Protein AF-A0A520D1A8-F1 (afdb_monomer_lite)

Radius of gyration: 20.15 Å; chains: 1; bounding box: 52×22×62 Å

Sequence (114 aa):
MKKAKQIQSQKDVSQNQRNRLINRHYLTLIKKALKEYKSFLVALTPGDKGQLMNKQWKMMIKDTRHRQELSKLMVCKLFSLYDKAVKKRIFHKNTASRKKSNVQKLYNRVKWSI

Foldseek 3Di:
DVVVVVVVVVVVVVVVVVLVVVLVVLVVVLVVLVVVLVLLLLCLDPDDSNPPDDPVVVVVPPDLVSSLVVNVVSLVVNLVSLVVCVVVVSDPPVRSVVVSVVSVVSSVVRDRDD

Secondary structure (DSSP, 8-state):
-HHHHHHHHHHHHHHHHHHHHHHHHHHHHHHHHHHHHHHHHHHHS-STTTT---HHHHHH---HHHHHHHHHHHHHHHHHHHHHHHHTTSS-HHHHHHHHHHHHHHHHHS----

Structure (mmCIF, N/CA/C/O backbone):
data_AF-A0A520D1A8-F1
#
_entry.id   AF-A0A520D1A8-F1
#
loop_
_atom_site.group_PDB
_atom_site.id
_atom_site.type_symbol
_atom_site.label_atom_id
_atom_site.label_alt_id
_atom_site.label_comp_id
_atom_site.label_asym_id
_atom_site.label_entity_id
_atom_site.label_seq_id
_atom_site.pdbx_PDB_ins_code
_atom_site.Cartn_x
_atom_site.Cartn_y
_atom_site.Cartn_z
_atom_site.occupancy
_atom_site.B_iso_or_equiv
_atom_site.auth_seq_id
_atom_site.auth_comp_id
_atom_site.auth_asym_id
_atom_site.auth_atom_id
_atom_site.pdbx_PDB_model_num
ATOM 1 N N . MET A 1 1 ? -25.835 7.729 36.260 1.00 62.94 1 MET A N 1
ATOM 2 C CA . MET A 1 1 ? -25.488 7.927 34.825 1.00 62.94 1 MET A CA 1
ATOM 3 C C . MET A 1 1 ? -24.024 8.310 34.538 1.00 62.94 1 MET A 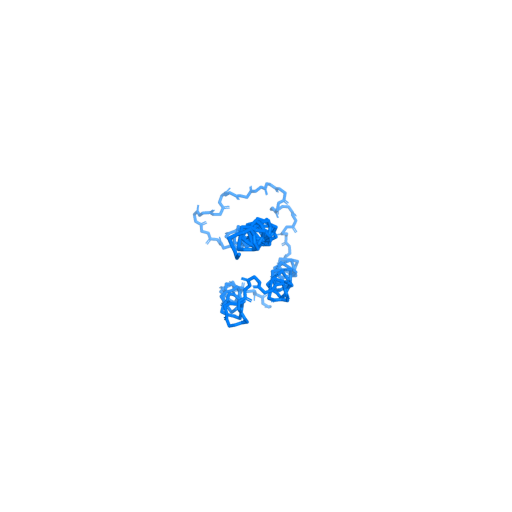C 1
ATOM 5 O O . MET A 1 1 ? -23.522 7.914 33.494 1.00 62.94 1 MET A O 1
ATOM 9 N N . LYS A 1 2 ? -23.307 9.050 35.407 1.00 70.94 2 LYS A N 1
ATOM 10 C CA . LYS A 1 2 ? -21.931 9.532 35.119 1.00 70.94 2 LYS A CA 1
ATOM 11 C C . LYS A 1 2 ? -20.873 8.416 34.951 1.00 70.94 2 LYS A C 1
ATOM 13 O O . LYS A 1 2 ? -20.086 8.476 34.014 1.00 70.94 2 LYS A O 1
ATOM 18 N N . LYS A 1 3 ? -20.907 7.358 35.776 1.00 78.69 3 LYS A N 1
ATOM 19 C CA . LYS A 1 3 ? -19.946 6.232 35.709 1.00 78.69 3 LYS A CA 1
ATOM 20 C C . LYS A 1 3 ? -19.985 5.455 34.382 1.00 78.69 3 LYS A C 1
ATOM 22 O O . LYS A 1 3 ? -18.938 5.148 33.830 1.00 78.69 3 LYS A O 1
ATOM 27 N N . ALA A 1 4 ? -21.170 5.187 33.829 1.00 85.19 4 ALA A N 1
ATOM 28 C CA . ALA A 1 4 ? -21.302 4.472 32.554 1.00 85.19 4 ALA A CA 1
ATOM 29 C C . ALA A 1 4 ? -20.684 5.256 31.381 1.00 85.19 4 ALA A C 1
ATOM 31 O O . ALA A 1 4 ? -19.979 4.682 30.554 1.00 85.19 4 ALA A O 1
ATOM 32 N N . LYS A 1 5 ? -20.869 6.585 31.359 1.00 87.31 5 LYS A N 1
ATOM 33 C CA . LYS A 1 5 ? -20.224 7.468 30.373 1.00 87.31 5 LYS A CA 1
ATOM 34 C C . LYS A 1 5 ? -18.698 7.460 30.508 1.00 87.31 5 LYS A C 1
ATOM 36 O O . LYS A 1 5 ? -17.997 7.457 29.503 1.00 87.31 5 LYS A O 1
ATOM 41 N N . GLN A 1 6 ? -18.183 7.416 31.738 1.00 90.06 6 GLN A N 1
ATOM 42 C CA . GLN A 1 6 ? -16.744 7.349 32.003 1.00 90.06 6 GLN A CA 1
ATOM 43 C C . GLN A 1 6 ? -16.128 6.028 31.516 1.00 90.06 6 GLN A C 1
ATOM 45 O O . GLN A 1 6 ? -15.088 6.048 30.862 1.00 90.06 6 GLN A O 1
ATOM 50 N N . ILE A 1 7 ? -16.800 4.897 31.753 1.00 90.56 7 ILE A N 1
ATOM 51 C CA . ILE A 1 7 ? -16.376 3.577 31.258 1.00 90.56 7 ILE A CA 1
ATOM 52 C C . ILE A 1 7 ? -16.381 3.544 29.724 1.00 90.56 7 ILE A C 1
ATOM 54 O O . ILE A 1 7 ? -15.431 3.054 29.116 1.00 90.56 7 ILE A O 1
ATOM 58 N N . GLN A 1 8 ? -17.427 4.081 29.088 1.00 91.62 8 GLN A N 1
ATOM 59 C CA . GLN A 1 8 ? -17.504 4.146 27.627 1.00 91.62 8 GLN A CA 1
ATOM 60 C C . GLN A 1 8 ? -16.368 4.994 27.040 1.00 91.62 8 GLN A C 1
ATOM 62 O O . GLN A 1 8 ? -15.672 4.542 26.137 1.00 91.62 8 GLN A O 1
ATOM 67 N N . SER A 1 9 ? -16.117 6.170 27.619 1.00 93.25 9 SER A N 1
ATOM 68 C CA . SER A 1 9 ? -15.018 7.049 27.207 1.00 93.25 9 SER A CA 1
ATOM 69 C C . SER A 1 9 ? -13.656 6.347 27.283 1.00 93.25 9 SER A C 1
ATOM 71 O O . SER A 1 9 ? -12.878 6.385 26.330 1.00 93.25 9 SER A O 1
ATOM 73 N N . GLN A 1 10 ? -13.381 5.623 28.372 1.00 94.88 10 GLN A N 1
ATOM 74 C CA . GLN A 1 10 ? -12.140 4.853 28.511 1.00 94.88 10 GLN A CA 1
ATOM 75 C C . GLN A 1 10 ? -12.005 3.774 27.428 1.00 94.88 10 GLN A C 1
ATOM 77 O O . GLN A 1 10 ? -10.934 3.633 26.833 1.00 94.88 10 GLN A O 1
ATOM 82 N N . LYS A 1 11 ? -13.093 3.058 27.115 1.00 95.19 11 LYS A N 1
ATOM 83 C CA . LYS A 1 11 ? -13.111 2.063 26.030 1.00 95.19 11 LYS A CA 1
ATOM 84 C C . LYS A 1 11 ? -12.810 2.698 24.676 1.00 95.19 11 LYS A C 1
ATOM 86 O O . LYS A 1 11 ? -11.991 2.164 23.926 1.00 95.19 11 LYS A O 1
ATOM 91 N N . ASP A 1 12 ? -13.418 3.843 24.382 1.00 95.00 12 ASP A N 1
ATOM 92 C CA . ASP A 1 12 ? -13.200 4.558 23.124 1.00 95.00 12 ASP A CA 1
ATOM 93 C C . ASP A 1 12 ? -11.741 5.013 22.999 1.00 95.00 12 ASP A C 1
ATOM 95 O O . ASP A 1 12 ? -11.133 4.872 21.935 1.00 95.00 12 ASP A O 1
ATOM 99 N N . VAL A 1 13 ? -11.134 5.489 24.092 1.00 96.56 13 VAL A N 1
ATOM 100 C CA . VAL A 1 13 ? -9.708 5.848 24.134 1.00 96.56 13 VAL A CA 1
ATOM 101 C C . VAL A 1 13 ? -8.828 4.636 23.824 1.00 96.56 13 VAL A C 1
ATOM 103 O O . VAL A 1 13 ? -7.984 4.719 22.925 1.00 96.56 13 VAL A O 1
ATOM 106 N N . SER A 1 14 ? -9.042 3.500 24.492 1.00 96.00 14 SER A N 1
ATOM 107 C CA . SER A 1 14 ? -8.262 2.276 24.255 1.00 96.00 14 SER A CA 1
ATOM 108 C C . SER A 1 14 ? -8.430 1.746 22.826 1.00 96.00 14 SER A C 1
ATOM 110 O O . SER A 1 14 ? -7.445 1.396 22.164 1.00 96.00 14 SER A O 1
ATOM 112 N N . GLN A 1 15 ? -9.657 1.746 22.297 1.00 95.44 15 GLN A N 1
ATOM 113 C CA . GLN A 1 15 ? -9.928 1.319 20.924 1.00 95.44 15 GLN A CA 1
ATOM 114 C C . GLN A 1 15 ? -9.271 2.258 19.906 1.00 95.44 15 GLN A C 1
ATOM 116 O O . GLN A 1 15 ? -8.670 1.800 18.929 1.00 95.44 15 GLN A O 1
ATOM 121 N N . ASN A 1 16 ? -9.322 3.569 20.145 1.00 97.44 16 ASN A N 1
ATOM 122 C CA . ASN A 1 16 ? -8.676 4.562 19.296 1.00 97.44 16 ASN A CA 1
ATOM 123 C C . ASN A 1 16 ? -7.155 4.414 19.299 1.00 97.44 16 ASN A C 1
ATOM 125 O O . ASN A 1 16 ? -6.540 4.496 18.236 1.00 97.44 16 ASN A O 1
ATOM 129 N N . GLN A 1 17 ? -6.536 4.151 20.451 1.00 97.44 17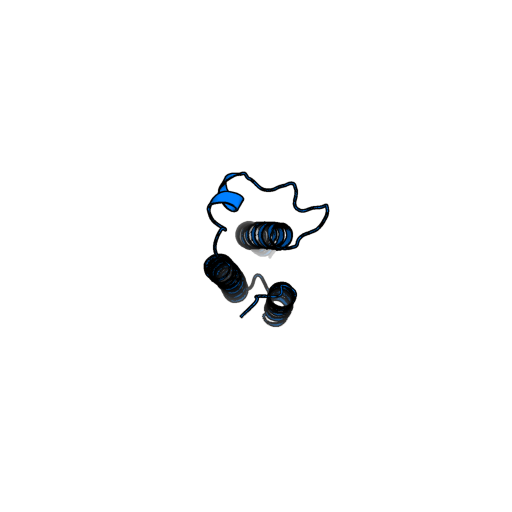 GLN A N 1
ATOM 130 C CA . GLN A 1 17 ? -5.099 3.878 20.538 1.00 97.44 17 GLN A CA 1
ATOM 131 C C . GLN A 1 17 ? -4.716 2.642 19.713 1.00 97.44 17 GLN A C 1
ATOM 133 O O . GLN A 1 17 ? -3.812 2.716 18.874 1.00 97.44 17 GLN A O 1
ATOM 138 N N . ARG A 1 18 ? -5.460 1.539 19.860 1.00 95.75 18 ARG A N 1
ATOM 139 C CA . ARG A 1 18 ? -5.254 0.320 19.061 1.00 95.75 18 ARG A CA 1
ATOM 140 C C . ARG A 1 18 ? -5.396 0.592 17.562 1.00 95.75 18 ARG A C 1
ATOM 142 O O . ARG A 1 18 ? -4.517 0.228 16.778 1.00 95.75 18 ARG A O 1
ATOM 149 N N . ASN A 1 19 ? -6.468 1.274 17.162 1.00 96.44 19 ASN A N 1
ATOM 150 C CA . ASN A 1 19 ? -6.723 1.628 15.766 1.00 96.44 19 ASN A CA 1
ATOM 151 C C . ASN A 1 19 ? -5.616 2.535 15.204 1.00 96.44 19 ASN A C 1
ATOM 153 O O . ASN A 1 19 ? -5.155 2.321 14.084 1.00 96.44 19 ASN A O 1
ATOM 157 N N . ARG A 1 20 ? -5.125 3.506 15.986 1.00 96.56 20 ARG A N 1
ATOM 158 C CA . ARG A 1 20 ? -4.011 4.387 15.597 1.00 96.56 20 ARG A CA 1
ATOM 159 C C . ARG A 1 20 ? -2.734 3.602 15.311 1.00 96.56 20 ARG A C 1
ATOM 161 O O . ARG A 1 20 ? -2.081 3.887 14.308 1.00 96.56 20 ARG A O 1
ATOM 168 N N . LEU A 1 21 ? -2.389 2.613 16.136 1.00 96.62 21 LEU A N 1
ATOM 169 C CA . LEU A 1 21 ? -1.199 1.779 15.922 1.00 96.62 21 LEU A CA 1
ATOM 170 C C . LEU A 1 21 ? -1.304 0.957 14.632 1.00 96.62 21 LEU A C 1
ATOM 172 O O . LEU A 1 21 ? -0.367 0.951 13.829 1.00 96.62 21 LEU A O 1
ATOM 176 N N . ILE A 1 22 ? -2.462 0.338 14.388 1.00 94.44 22 ILE A N 1
ATOM 177 C CA . ILE A 1 22 ? -2.734 -0.414 13.154 1.00 94.44 22 ILE A CA 1
ATOM 178 C C . ILE A 1 22 ? -2.644 0.518 11.940 1.00 94.44 22 ILE A C 1
ATOM 180 O O . ILE A 1 22 ? -1.917 0.231 10.986 1.00 94.44 22 ILE A O 1
ATOM 184 N N . ASN A 1 23 ? -3.307 1.675 11.996 1.00 96.25 23 ASN A N 1
ATOM 185 C CA . ASN A 1 23 ? -3.278 2.668 10.925 1.00 96.25 23 ASN A CA 1
ATOM 186 C C . ASN A 1 23 ? -1.846 3.126 10.635 1.00 96.25 23 ASN A C 1
ATOM 188 O O . ASN A 1 23 ? -1.413 3.130 9.480 1.00 96.25 23 ASN A O 1
ATOM 192 N N . ARG A 1 24 ? -1.077 3.446 11.681 1.00 96.75 24 ARG A N 1
ATOM 193 C CA . ARG A 1 24 ? 0.324 3.866 11.562 1.00 96.75 24 ARG A CA 1
ATOM 194 C C . ARG A 1 24 ? 1.176 2.796 10.890 1.00 96.75 24 ARG A C 1
ATOM 196 O O . ARG A 1 24 ? 1.984 3.138 10.026 1.00 96.75 24 ARG A O 1
ATOM 203 N N . HIS A 1 25 ? 0.992 1.529 11.254 1.00 95.44 25 HIS A N 1
ATOM 204 C CA . HIS A 1 25 ? 1.740 0.414 10.680 1.00 95.44 25 HIS A CA 1
ATOM 205 C C . HIS A 1 25 ? 1.521 0.314 9.163 1.00 95.44 25 HIS A C 1
ATOM 207 O O . HIS A 1 25 ? 2.481 0.420 8.398 1.00 95.44 25 HIS A O 1
ATOM 213 N N . TYR A 1 26 ? 0.267 0.222 8.708 1.00 95.50 26 TYR A N 1
ATOM 214 C CA . TYR A 1 26 ? -0.042 0.109 7.276 1.00 95.50 26 TYR A CA 1
ATOM 215 C C . TYR A 1 26 ? 0.370 1.350 6.479 1.00 95.50 26 TYR A C 1
ATOM 217 O O . TYR A 1 26 ? 0.955 1.221 5.401 1.00 95.50 26 TYR A O 1
ATOM 225 N N . LEU A 1 27 ? 0.122 2.554 7.008 1.00 95.06 27 LEU A N 1
ATOM 226 C CA . LEU A 1 27 ? 0.547 3.797 6.356 1.00 95.06 27 LEU A CA 1
ATOM 227 C C . LEU A 1 27 ? 2.068 3.855 6.204 1.00 95.06 27 LEU A C 1
ATOM 229 O O . LEU A 1 27 ? 2.566 4.265 5.156 1.00 95.06 27 LEU A O 1
ATOM 233 N N . THR A 1 28 ? 2.807 3.420 7.223 1.00 97.06 28 THR A N 1
ATOM 234 C CA . THR A 1 28 ? 4.272 3.364 7.181 1.00 97.06 28 THR A CA 1
ATOM 235 C C . THR A 1 28 ? 4.763 2.349 6.155 1.00 97.06 28 THR A C 1
ATOM 237 O O . THR A 1 28 ? 5.636 2.686 5.358 1.00 97.06 28 THR A O 1
ATOM 240 N N . LEU A 1 29 ? 4.190 1.141 6.121 1.00 96.12 29 LEU A N 1
ATOM 241 C CA . LEU A 1 29 ? 4.559 0.117 5.138 1.00 96.12 29 LEU A CA 1
ATOM 242 C C . LEU A 1 29 ? 4.336 0.597 3.702 1.00 96.12 29 LEU A C 1
ATOM 244 O O . LEU A 1 29 ? 5.234 0.487 2.870 1.00 96.12 29 LEU A O 1
ATOM 248 N N . ILE A 1 30 ? 3.171 1.190 3.429 1.00 96.00 30 ILE A N 1
ATOM 249 C CA . ILE A 1 30 ? 2.845 1.736 2.107 1.00 96.00 30 ILE A CA 1
ATOM 250 C C . ILE A 1 30 ? 3.812 2.864 1.738 1.00 96.00 30 ILE A C 1
ATOM 252 O O . ILE A 1 30 ? 4.331 2.881 0.626 1.00 96.00 30 ILE A O 1
ATOM 256 N N . LYS A 1 31 ? 4.095 3.793 2.662 1.00 95.25 31 LYS A N 1
ATOM 257 C CA . LYS A 1 31 ? 5.048 4.890 2.421 1.00 95.25 31 LYS A CA 1
ATOM 258 C C . LYS A 1 31 ? 6.452 4.371 2.118 1.00 95.25 31 LYS A C 1
ATOM 260 O O . LYS A 1 31 ? 7.083 4.879 1.194 1.00 95.25 31 LYS A O 1
ATOM 265 N N . LYS A 1 32 ? 6.926 3.368 2.864 1.00 95.19 32 LYS A N 1
ATOM 266 C CA . LYS A 1 32 ? 8.234 2.736 2.643 1.00 95.19 32 LYS A CA 1
ATOM 267 C C . LYS A 1 32 ? 8.300 2.072 1.268 1.00 95.19 32 LYS A C 1
ATOM 269 O O . LYS A 1 32 ? 9.164 2.441 0.482 1.00 95.19 32 LYS A O 1
ATOM 274 N N . ALA A 1 33 ? 7.339 1.204 0.944 1.00 93.00 33 ALA A N 1
ATOM 275 C CA . ALA A 1 33 ? 7.277 0.531 -0.355 1.00 93.00 33 ALA A CA 1
ATOM 276 C C . ALA A 1 33 ? 7.162 1.527 -1.523 1.00 93.00 33 ALA A C 1
ATOM 278 O O . ALA A 1 33 ? 7.782 1.353 -2.568 1.00 93.00 33 ALA A O 1
ATOM 279 N N . LEU A 1 34 ? 6.404 2.614 -1.344 1.00 94.44 34 LEU A N 1
ATOM 280 C CA . LEU A 1 34 ? 6.265 3.647 -2.368 1.00 94.44 34 LEU A CA 1
ATOM 281 C C . LEU A 1 34 ? 7.559 4.446 -2.551 1.00 94.44 34 LEU A C 1
ATOM 283 O O . LEU A 1 34 ? 7.893 4.807 -3.677 1.00 94.44 34 LEU A O 1
ATOM 287 N N . LYS A 1 35 ? 8.278 4.744 -1.461 1.00 91.31 35 LYS A N 1
ATOM 288 C CA . LYS A 1 35 ? 9.589 5.402 -1.518 1.00 91.31 35 LYS A CA 1
ATOM 289 C C . LYS A 1 35 ? 10.594 4.522 -2.256 1.00 91.31 35 LYS A C 1
ATOM 291 O O . LYS A 1 35 ? 11.249 5.021 -3.161 1.00 91.31 35 LYS A O 1
ATOM 296 N N . GLU A 1 36 ? 10.644 3.239 -1.911 1.00 88.81 36 GLU A N 1
ATOM 297 C CA . GLU A 1 36 ? 11.499 2.230 -2.543 1.00 88.81 36 GLU A CA 1
ATOM 298 C C . GLU A 1 36 ? 11.224 2.122 -4.051 1.00 88.81 36 GLU A C 1
ATOM 300 O O . GLU A 1 36 ? 12.140 2.214 -4.866 1.00 88.81 36 GLU A O 1
ATOM 305 N N . TYR A 1 37 ? 9.947 2.041 -4.437 1.00 90.94 37 TYR A N 1
ATOM 306 C CA . TYR A 1 37 ? 9.548 2.022 -5.844 1.00 90.94 37 TYR A CA 1
ATOM 307 C C . TYR A 1 37 ? 9.938 3.312 -6.576 1.00 90.94 37 TYR A C 1
ATOM 309 O O . TYR A 1 37 ? 10.479 3.266 -7.674 1.00 90.94 37 TYR A O 1
ATOM 317 N N . LYS A 1 38 ? 9.734 4.485 -5.965 1.00 88.69 38 LYS A N 1
ATOM 318 C CA . LYS A 1 38 ? 10.156 5.758 -6.567 1.00 88.69 38 LYS A CA 1
ATOM 319 C C . LYS A 1 38 ? 11.670 5.847 -6.739 1.00 88.69 38 LYS A C 1
ATOM 321 O O . LYS A 1 38 ? 12.108 6.310 -7.785 1.00 88.69 38 LYS A O 1
ATOM 326 N N . SER A 1 39 ? 12.458 5.413 -5.752 1.00 84.88 39 SER A N 1
ATOM 327 C CA . SER A 1 39 ? 13.920 5.371 -5.890 1.00 84.88 39 SER A CA 1
ATOM 328 C C . SER A 1 39 ? 14.353 4.418 -6.997 1.00 84.88 39 SER A C 1
ATOM 330 O O . SER A 1 39 ? 15.237 4.765 -7.771 1.00 84.88 39 SER A O 1
ATOM 332 N N . PHE A 1 40 ? 13.682 3.270 -7.122 1.00 84.62 40 PHE A N 1
ATOM 333 C CA . PHE A 1 40 ? 13.910 2.339 -8.220 1.00 84.62 40 PHE A CA 1
ATOM 334 C C . PHE A 1 40 ? 13.628 3.002 -9.578 1.00 84.62 40 PHE A C 1
ATOM 336 O O . PHE A 1 40 ? 14.483 2.968 -10.452 1.00 84.62 40 PHE A O 1
ATOM 343 N N . LEU A 1 41 ? 12.496 3.696 -9.742 1.00 83.50 41 LEU A N 1
ATOM 344 C CA . LEU A 1 41 ? 12.185 4.398 -10.995 1.00 83.50 41 LEU A CA 1
ATOM 345 C C . LEU A 1 41 ? 13.180 5.519 -11.327 1.00 83.50 41 LEU A C 1
ATOM 347 O O . LEU A 1 41 ? 13.552 5.664 -12.486 1.00 83.50 41 LEU A O 1
ATOM 351 N N . VAL A 1 42 ? 13.623 6.296 -10.333 1.00 80.38 42 VAL A N 1
ATOM 352 C CA . VAL A 1 42 ? 14.642 7.344 -10.534 1.00 80.38 42 VAL A CA 1
ATOM 353 C C . VAL A 1 42 ? 15.964 6.741 -11.008 1.00 80.38 42 VAL A C 1
ATOM 355 O O . VAL A 1 42 ? 16.614 7.318 -11.873 1.00 80.38 42 VAL A O 1
ATOM 358 N N . ALA A 1 43 ? 16.340 5.567 -10.497 1.00 73.62 43 ALA A N 1
ATOM 359 C CA . ALA A 1 43 ? 17.534 4.855 -10.948 1.00 73.62 43 ALA A CA 1
ATOM 360 C C . ALA A 1 43 ? 17.429 4.357 -12.403 1.00 73.62 43 ALA A C 1
ATOM 362 O O . ALA A 1 43 ? 18.451 4.139 -13.046 1.00 73.62 43 ALA A O 1
ATOM 363 N N . LEU A 1 44 ? 16.211 4.181 -12.928 1.00 74.12 44 LEU A N 1
ATOM 364 C CA . LEU A 1 44 ? 15.974 3.755 -14.309 1.00 74.12 44 LEU A CA 1
ATOM 365 C C . LEU A 1 44 ? 15.938 4.908 -15.318 1.00 74.12 44 LEU A C 1
ATOM 367 O O . LEU A 1 44 ? 16.102 4.669 -16.511 1.00 74.12 44 LEU A O 1
ATOM 371 N N . THR A 1 45 ? 15.697 6.142 -14.873 1.00 70.19 45 THR A N 1
ATOM 372 C CA . THR A 1 45 ? 15.665 7.315 -15.754 1.00 70.19 45 THR A CA 1
ATOM 373 C C . THR A 1 45 ? 17.068 7.912 -15.903 1.00 70.19 45 THR A C 1
ATOM 375 O O . THR A 1 45 ? 17.617 8.366 -14.898 1.00 70.19 45 THR A O 1
ATOM 378 N N . PRO A 1 46 ? 17.658 7.959 -17.113 1.00 57.97 46 PRO A N 1
ATOM 379 C CA . PRO A 1 46 ? 18.934 8.638 -17.325 1.00 57.97 46 PRO A CA 1
ATOM 380 C C . PRO A 1 46 ? 18.751 10.160 -17.170 1.00 57.97 46 PRO A C 1
ATOM 382 O O . PRO A 1 46 ? 17.966 10.774 -17.887 1.00 57.97 46 PRO A O 1
ATOM 385 N N . GLY A 1 47 ? 19.432 10.754 -16.186 1.00 56.62 47 GLY A N 1
ATOM 386 C CA . GLY A 1 47 ? 19.424 12.190 -15.869 1.00 56.62 47 GLY A CA 1
ATOM 387 C C . GLY A 1 47 ? 20.072 12.470 -14.503 1.00 56.62 47 GLY A C 1
ATOM 388 O O . GLY A 1 47 ? 20.163 11.556 -13.681 1.00 56.62 47 GLY A O 1
ATOM 389 N N . ASP A 1 48 ? 20.504 13.714 -14.249 1.00 45.75 48 ASP A N 1
ATOM 390 C CA . ASP A 1 48 ? 21.425 14.163 -13.170 1.00 45.75 48 ASP A CA 1
ATOM 391 C C . ASP A 1 48 ? 21.175 13.637 -11.739 1.00 45.75 48 ASP A C 1
ATOM 393 O O . ASP A 1 48 ? 22.065 13.654 -10.893 1.00 45.75 48 ASP A O 1
ATOM 397 N N . LYS A 1 49 ? 19.984 13.109 -11.440 1.00 47.44 49 LYS A N 1
ATOM 398 C CA . LYS A 1 49 ? 19.613 12.557 -10.123 1.00 47.44 49 LYS A CA 1
ATOM 399 C C . LYS A 1 49 ? 19.890 11.052 -9.968 1.00 47.44 49 LYS A C 1
ATOM 401 O O . LYS A 1 49 ? 19.700 10.513 -8.879 1.00 47.44 49 LYS A O 1
ATOM 406 N N . GLY A 1 50 ? 20.350 10.373 -11.023 1.00 49.22 50 GLY A N 1
ATOM 407 C CA . GLY A 1 50 ? 20.632 8.928 -11.054 1.00 49.22 50 GLY A CA 1
ATOM 408 C C . GLY A 1 50 ? 21.913 8.485 -10.329 1.00 49.22 50 GLY A C 1
ATOM 409 O O . GLY A 1 50 ? 22.242 7.298 -10.327 1.00 49.22 50 GLY A O 1
ATOM 410 N N . GLN A 1 51 ? 22.651 9.410 -9.706 1.00 47.78 51 GLN A N 1
ATOM 411 C CA . GLN A 1 51 ? 23.933 9.109 -9.055 1.00 47.78 51 GLN A CA 1
ATOM 412 C C . GLN A 1 51 ? 23.793 8.397 -7.698 1.00 47.78 51 GLN A C 1
ATOM 414 O O . GLN A 1 51 ? 24.722 7.720 -7.265 1.00 47.78 51 GLN A O 1
ATOM 419 N N . LEU A 1 52 ? 22.621 8.444 -7.056 1.00 49.44 52 LEU A N 1
ATOM 420 C CA . LEU A 1 52 ? 22.349 7.721 -5.806 1.00 49.44 52 LEU A CA 1
ATOM 421 C C . LEU A 1 52 ? 21.889 6.282 -6.080 1.00 49.44 52 LEU A C 1
ATOM 423 O O . LEU A 1 52 ? 20.801 5.866 -5.682 1.00 49.44 52 LEU A O 1
ATOM 427 N N . MET A 1 53 ? 22.716 5.504 -6.774 1.00 51.91 53 MET A N 1
ATOM 428 C CA . MET A 1 53 ? 22.543 4.054 -6.801 1.00 51.91 53 MET A CA 1
ATOM 429 C C . MET A 1 53 ? 23.425 3.406 -5.744 1.00 51.91 53 MET A C 1
ATOM 431 O O . MET A 1 53 ? 24.641 3.569 -5.744 1.00 51.91 53 MET A O 1
ATOM 435 N N . ASN A 1 54 ? 22.810 2.577 -4.902 1.00 55.12 54 ASN A N 1
ATOM 436 C CA . ASN A 1 54 ? 23.550 1.556 -4.178 1.00 55.12 54 ASN A CA 1
ATOM 437 C C . ASN A 1 54 ? 24.156 0.590 -5.218 1.00 55.12 54 ASN A C 1
ATOM 439 O O . ASN A 1 54 ? 23.439 0.100 -6.098 1.00 55.12 54 ASN A O 1
ATOM 443 N N . LYS A 1 55 ? 25.472 0.352 -5.148 1.00 53.56 55 LYS A N 1
ATOM 444 C CA . LYS A 1 55 ? 26.290 -0.384 -6.137 1.00 53.56 55 LYS A CA 1
ATOM 445 C C . LYS A 1 55 ? 25.696 -1.758 -6.508 1.00 53.56 55 LYS A C 1
ATOM 447 O O . LYS A 1 55 ? 25.834 -2.197 -7.645 1.00 53.56 55 LYS A O 1
ATOM 452 N N . GLN A 1 56 ? 24.950 -2.378 -5.588 1.00 54.50 56 GLN A N 1
ATOM 453 C CA . GLN A 1 56 ? 24.212 -3.636 -5.782 1.00 54.50 56 GLN A CA 1
ATOM 454 C C . GLN A 1 56 ? 23.179 -3.604 -6.918 1.00 54.50 56 GLN A C 1
ATOM 456 O O . GLN A 1 56 ? 23.133 -4.530 -7.725 1.00 54.50 56 GLN A O 1
ATOM 461 N N . TRP A 1 57 ? 22.372 -2.545 -7.027 1.00 57.41 57 TRP A N 1
ATOM 462 C CA . TRP A 1 57 ? 21.308 -2.496 -8.035 1.00 57.41 57 TRP A CA 1
ATOM 463 C C . TRP A 1 57 ? 21.877 -2.346 -9.449 1.00 57.41 57 TRP A C 1
ATOM 465 O O . TRP A 1 57 ? 21.337 -2.929 -10.381 1.00 57.41 57 TRP A O 1
ATOM 475 N N . LYS A 1 58 ? 23.005 -1.634 -9.617 1.00 57.22 58 LYS A N 1
ATOM 476 C CA . LYS A 1 58 ? 23.673 -1.498 -10.926 1.00 57.22 58 LYS A CA 1
ATOM 477 C C . LYS A 1 58 ? 24.130 -2.851 -11.473 1.00 57.22 58 LYS A C 1
ATOM 479 O O . LYS A 1 58 ? 24.047 -3.065 -12.675 1.00 57.22 58 LYS A O 1
ATOM 484 N N . MET A 1 59 ? 24.575 -3.759 -10.599 1.00 53.09 59 MET A N 1
ATOM 485 C CA . MET A 1 59 ? 25.051 -5.086 -11.004 1.00 53.09 59 MET A CA 1
ATOM 486 C C . MET A 1 59 ? 23.912 -6.058 -11.340 1.00 53.09 59 MET A C 1
ATOM 488 O O . MET A 1 59 ? 24.063 -6.863 -12.252 1.00 53.09 59 MET A O 1
ATOM 492 N N . MET A 1 60 ? 22.757 -5.957 -10.670 1.00 54.56 60 MET A N 1
ATOM 493 C CA . MET A 1 60 ? 21.583 -6.801 -10.963 1.00 54.56 60 MET A CA 1
ATOM 494 C C . MET A 1 60 ? 20.825 -6.392 -12.239 1.00 54.56 60 MET A C 1
ATOM 496 O O . MET A 1 60 ? 20.038 -7.166 -12.774 1.00 54.56 60 MET A O 1
ATOM 500 N N . ILE A 1 61 ? 21.045 -5.176 -12.744 1.00 61.50 61 ILE A N 1
ATOM 501 C CA . ILE A 1 61 ? 20.212 -4.532 -13.768 1.00 61.50 61 ILE A CA 1
ATOM 502 C C . ILE A 1 61 ? 20.941 -4.475 -15.129 1.00 61.50 61 ILE A C 1
ATOM 504 O O . ILE A 1 61 ? 21.007 -3.437 -15.787 1.00 61.50 61 ILE A O 1
ATOM 508 N N . LYS A 1 62 ? 21.515 -5.592 -15.588 1.00 61.25 62 LYS A N 1
ATOM 509 C CA . LYS A 1 62 ? 22.129 -5.634 -16.930 1.00 61.25 62 LYS A CA 1
ATOM 510 C C . LYS A 1 62 ? 21.078 -5.796 -18.040 1.00 61.25 62 LYS A C 1
ATOM 512 O O . LYS A 1 62 ? 21.197 -5.161 -19.082 1.00 61.25 62 LYS A O 1
ATOM 517 N N . ASP A 1 63 ? 20.014 -6.558 -17.777 1.00 73.25 63 ASP A N 1
ATOM 518 C CA . ASP A 1 63 ? 18.944 -6.858 -18.738 1.00 73.25 63 ASP A CA 1
ATOM 519 C C . ASP A 1 63 ? 17.702 -5.958 -18.553 1.00 73.25 63 ASP A C 1
ATOM 521 O O . ASP A 1 63 ? 17.233 -5.705 -17.437 1.00 73.25 63 ASP A O 1
ATOM 525 N N . THR A 1 64 ? 17.145 -5.480 -19.668 1.00 74.31 64 THR A N 1
ATOM 526 C CA . THR A 1 64 ? 15.906 -4.692 -19.727 1.00 74.31 64 THR A CA 1
ATOM 527 C C . THR A 1 64 ? 14.693 -5.487 -19.254 1.00 74.31 64 THR A C 1
ATOM 529 O O . THR A 1 64 ? 13.841 -4.919 -18.563 1.00 74.31 64 THR A O 1
ATOM 532 N N . ARG A 1 65 ? 14.621 -6.790 -19.557 1.00 79.94 65 ARG A N 1
ATOM 533 C CA . ARG A 1 65 ? 13.475 -7.631 -19.160 1.00 79.94 65 ARG A CA 1
ATOM 534 C C . ARG A 1 65 ? 13.390 -7.774 -17.645 1.00 79.94 65 ARG A C 1
ATOM 536 O O . ARG A 1 65 ? 12.339 -7.528 -17.054 1.00 79.94 65 ARG A O 1
ATOM 543 N N . HIS A 1 66 ? 14.527 -8.037 -17.007 1.00 82.50 66 HIS A N 1
ATOM 544 C CA . HIS A 1 66 ? 14.602 -8.187 -15.557 1.00 82.50 66 HIS A CA 1
ATOM 545 C C . HIS A 1 66 ? 14.180 -6.908 -14.811 1.00 82.50 66 HIS A C 1
ATOM 547 O O . HIS A 1 66 ? 13.443 -6.964 -13.824 1.00 82.50 66 HIS A O 1
ATOM 553 N N . ARG A 1 67 ? 14.551 -5.721 -15.324 1.00 82.69 67 ARG A N 1
ATOM 554 C CA . ARG A 1 67 ? 14.061 -4.435 -14.783 1.00 82.69 67 ARG A CA 1
ATOM 555 C C . ARG A 1 67 ? 12.543 -4.337 -14.811 1.00 82.69 67 ARG A C 1
ATOM 557 O O . ARG A 1 67 ? 11.932 -3.863 -13.851 1.00 82.69 67 ARG A O 1
ATOM 564 N N . GLN A 1 68 ? 11.945 -4.733 -15.929 1.00 86.38 68 GLN A N 1
ATOM 565 C CA . GLN A 1 68 ? 10.508 -4.645 -16.120 1.00 86.38 68 GLN A CA 1
ATOM 566 C C . GLN A 1 68 ? 9.767 -5.596 -15.172 1.00 86.38 68 GLN A C 1
ATOM 568 O O . GLN A 1 68 ? 8.758 -5.201 -14.584 1.00 86.38 68 GLN A O 1
ATOM 573 N N . GLU A 1 69 ? 10.271 -6.815 -14.987 1.00 88.12 69 GLU A N 1
ATOM 574 C CA . GLU A 1 69 ? 9.715 -7.801 -14.052 1.00 88.12 69 GLU A CA 1
ATOM 575 C C . GLU A 1 69 ? 9.791 -7.330 -12.601 1.00 88.12 69 GLU A C 1
ATOM 577 O O . GLU A 1 69 ? 8.772 -7.318 -11.906 1.00 88.12 69 GLU A O 1
ATOM 582 N N . LEU A 1 70 ? 10.957 -6.850 -12.160 1.00 88.38 70 LEU A N 1
ATOM 583 C CA . LEU A 1 70 ? 11.121 -6.279 -10.822 1.00 88.38 70 LEU A CA 1
ATOM 584 C C . LEU A 1 70 ? 10.156 -5.111 -10.592 1.00 88.38 70 LEU A C 1
ATOM 586 O O . LEU A 1 70 ? 9.474 -5.054 -9.567 1.00 88.38 70 LEU A O 1
ATOM 590 N N . SER A 1 71 ? 10.028 -4.220 -11.577 1.00 90.44 71 SER A N 1
ATOM 591 C CA . SER A 1 71 ? 9.080 -3.105 -11.532 1.00 90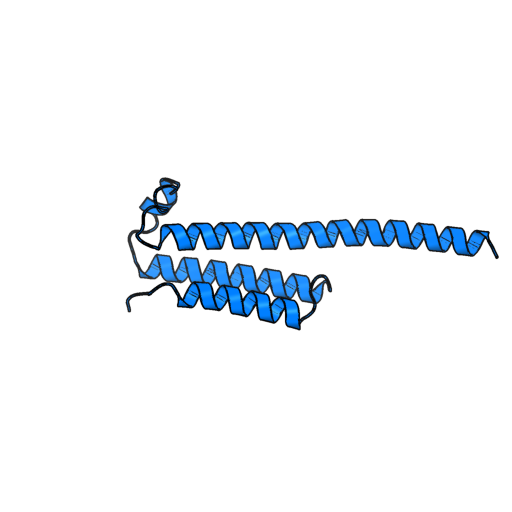.44 71 SER A CA 1
ATOM 592 C C . SER A 1 71 ? 7.635 -3.589 -11.352 1.00 90.44 71 SER A C 1
ATOM 594 O O . SER A 1 71 ? 6.923 -3.115 -10.459 1.00 90.44 71 SER A O 1
ATOM 596 N N . LYS A 1 72 ? 7.211 -4.592 -12.138 1.00 92.12 72 LYS A N 1
ATOM 597 C CA . LYS A 1 72 ? 5.880 -5.213 -12.026 1.00 92.12 72 LYS A CA 1
ATOM 598 C C . LYS A 1 72 ? 5.661 -5.811 -10.634 1.00 92.12 72 LYS A C 1
ATOM 600 O O . LYS A 1 72 ? 4.630 -5.544 -10.018 1.00 92.12 72 LYS A O 1
ATOM 605 N N . LEU A 1 73 ? 6.637 -6.546 -10.098 1.00 93.12 73 LEU A N 1
ATOM 606 C CA . LEU A 1 73 ? 6.561 -7.131 -8.754 1.00 93.12 73 LEU A CA 1
ATOM 607 C C . LEU A 1 73 ? 6.388 -6.060 -7.667 1.00 93.12 73 LEU A C 1
ATOM 609 O O . LEU A 1 73 ? 5.542 -6.207 -6.777 1.00 93.12 73 LEU A O 1
ATOM 613 N N . MET A 1 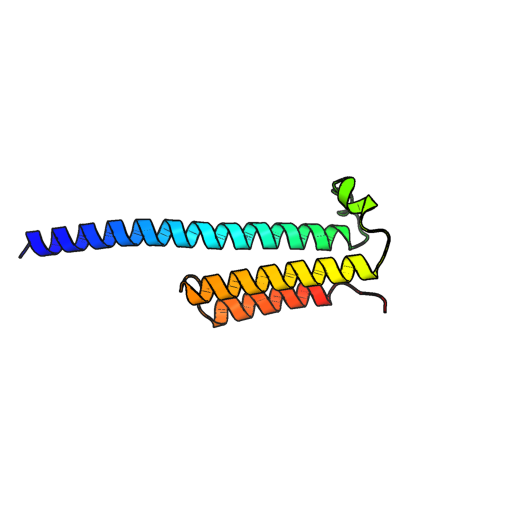74 ? 7.129 -4.953 -7.751 1.00 92.81 74 MET A N 1
ATOM 614 C CA . MET A 1 74 ? 6.996 -3.835 -6.810 1.00 92.81 74 MET A CA 1
ATOM 615 C C . MET A 1 74 ? 5.610 -3.176 -6.885 1.00 92.81 74 MET A C 1
ATOM 617 O O . MET A 1 74 ? 5.019 -2.870 -5.842 1.00 92.81 74 MET A O 1
ATOM 621 N N . VAL A 1 75 ? 5.057 -3.001 -8.091 1.00 94.62 75 VAL A N 1
ATOM 622 C CA . VAL A 1 75 ? 3.691 -2.484 -8.290 1.00 94.62 75 VAL A CA 1
ATOM 623 C C . VAL A 1 75 ? 2.650 -3.446 -7.709 1.00 94.62 75 VAL A C 1
ATOM 625 O O . VAL A 1 75 ? 1.783 -3.011 -6.946 1.00 94.62 75 VAL A O 1
ATOM 628 N N . CYS A 1 76 ? 2.765 -4.751 -7.970 1.00 95.69 76 CYS A N 1
ATOM 629 C CA . CYS A 1 76 ? 1.877 -5.775 -7.408 1.00 95.69 76 CYS A CA 1
ATOM 630 C C . CYS A 1 76 ? 1.911 -5.786 -5.871 1.00 95.69 76 CYS A C 1
ATOM 632 O O . CYS A 1 76 ? 0.862 -5.841 -5.214 1.00 95.69 76 CYS A O 1
ATOM 634 N N . LYS A 1 77 ? 3.105 -5.659 -5.276 1.00 95.62 77 LYS A N 1
ATOM 635 C CA . LYS A 1 77 ? 3.285 -5.534 -3.821 1.00 95.62 77 LYS A CA 1
ATOM 636 C C . LYS A 1 77 ? 2.591 -4.283 -3.277 1.00 95.62 77 LYS A C 1
ATOM 638 O O . LYS A 1 77 ? 1.875 -4.364 -2.276 1.00 95.62 77 LYS A O 1
ATOM 643 N N . LEU A 1 78 ? 2.752 -3.138 -3.943 1.00 96.31 78 LEU A N 1
ATOM 644 C CA . LEU A 1 78 ? 2.074 -1.890 -3.579 1.00 96.31 78 LEU A CA 1
ATOM 645 C C . LEU A 1 78 ? 0.550 -2.020 -3.654 1.00 96.31 78 LEU A C 1
ATOM 647 O O . LEU A 1 78 ? -0.143 -1.608 -2.722 1.00 96.31 78 LEU A O 1
ATOM 651 N N . PHE A 1 79 ? 0.018 -2.611 -4.724 1.00 97.12 79 PHE A N 1
ATOM 652 C CA . PHE A 1 79 ? -1.423 -2.814 -4.885 1.00 97.12 79 PHE A CA 1
ATOM 653 C C . PHE A 1 79 ? -1.988 -3.715 -3.792 1.00 97.12 79 PHE A C 1
ATOM 655 O O . PHE A 1 79 ? -2.978 -3.345 -3.159 1.00 97.12 79 PHE A O 1
ATOM 662 N N . SER A 1 80 ? -1.292 -4.811 -3.489 1.00 97.31 80 SER A N 1
ATOM 663 C CA . SER A 1 80 ? -1.650 -5.719 -2.398 1.00 97.31 80 SER A CA 1
ATOM 664 C C . SER A 1 80 ? -1.683 -5.010 -1.040 1.00 97.31 80 SER A C 1
ATOM 666 O O . SER A 1 80 ? -2.585 -5.245 -0.236 1.00 97.31 80 SER A O 1
ATOM 668 N N . LEU A 1 81 ? -0.724 -4.116 -0.763 1.00 97.00 81 LEU A N 1
ATOM 669 C CA . LEU A 1 81 ? -0.721 -3.320 0.470 1.00 97.00 81 LEU A CA 1
ATOM 670 C C . LEU A 1 81 ? -1.904 -2.346 0.531 1.00 97.00 81 LEU A C 1
ATOM 672 O O . LEU A 1 81 ? -2.521 -2.212 1.591 1.00 97.00 81 LEU A O 1
ATOM 676 N N . TYR A 1 82 ? -2.250 -1.699 -0.585 1.00 97.31 82 TYR A N 1
ATOM 677 C CA . TYR A 1 82 ? -3.429 -0.836 -0.655 1.00 97.31 82 TYR A CA 1
ATOM 678 C C . TYR A 1 82 ? -4.723 -1.614 -0.410 1.00 97.31 82 TYR A C 1
ATOM 680 O O . TYR A 1 82 ? -5.542 -1.163 0.389 1.00 97.31 82 TYR A O 1
ATOM 688 N N . ASP A 1 83 ? -4.894 -2.790 -1.014 1.00 96.88 83 ASP A N 1
ATOM 689 C CA . ASP A 1 83 ? -6.102 -3.603 -0.823 1.00 96.88 83 ASP A CA 1
ATOM 690 C C . ASP A 1 83 ? -6.231 -4.121 0.605 1.00 96.88 83 ASP A C 1
ATOM 692 O O . ASP A 1 83 ? -7.306 -4.042 1.206 1.00 96.88 83 ASP A O 1
ATOM 696 N N . LYS A 1 84 ? -5.120 -4.564 1.204 1.00 96.88 84 LYS A N 1
ATOM 697 C CA . LYS A 1 84 ? -5.090 -4.931 2.625 1.00 96.88 84 LYS A CA 1
ATOM 698 C C . LYS A 1 84 ? -5.492 -3.745 3.506 1.00 96.88 84 LYS A C 1
ATOM 700 O O . LYS A 1 84 ? -6.291 -3.917 4.426 1.00 96.88 84 LYS A O 1
ATOM 705 N N . ALA A 1 85 ? -5.010 -2.540 3.207 1.00 96.81 85 ALA A N 1
ATOM 706 C CA . ALA A 1 85 ? -5.372 -1.341 3.958 1.00 96.81 85 ALA A CA 1
ATOM 707 C C . ALA A 1 85 ? -6.846 -0.924 3.763 1.00 96.81 85 ALA A C 1
ATOM 709 O O . ALA A 1 85 ? -7.467 -0.450 4.717 1.00 96.81 85 ALA A O 1
ATOM 710 N N . VAL A 1 86 ? -7.437 -1.145 2.582 1.00 97.69 86 VAL A N 1
ATOM 711 C CA . VAL A 1 86 ? -8.885 -0.957 2.346 1.00 97.69 86 VAL A CA 1
ATOM 712 C C . VAL A 1 86 ? -9.700 -1.965 3.150 1.00 97.69 86 VAL A C 1
ATOM 714 O O . VAL A 1 86 ? -10.627 -1.570 3.856 1.00 97.69 86 VAL A O 1
ATOM 717 N N . LYS A 1 87 ? -9.324 -3.251 3.130 1.00 96.44 87 LYS A N 1
ATOM 718 C CA . LYS A 1 87 ? -9.992 -4.301 3.921 1.00 96.44 87 LYS A CA 1
ATOM 719 C C . LYS A 1 87 ? -9.956 -3.996 5.422 1.00 96.44 87 LYS A C 1
ATOM 721 O O . LYS A 1 87 ? -10.914 -4.278 6.135 1.00 96.44 87 LYS A O 1
ATOM 726 N N . LYS A 1 88 ? -8.872 -3.379 5.903 1.00 94.81 88 LYS A N 1
ATOM 727 C CA . LYS A 1 88 ? -8.729 -2.905 7.291 1.00 94.81 88 LYS A CA 1
ATOM 728 C C . LYS A 1 88 ? -9.408 -1.554 7.565 1.00 94.81 88 LYS A C 1
ATOM 730 O O . LYS A 1 88 ? -9.244 -1.023 8.656 1.00 94.81 88 LYS A O 1
ATOM 735 N N . ARG A 1 89 ? -10.172 -1.012 6.607 1.00 95.06 89 ARG A N 1
ATOM 736 C CA . ARG A 1 89 ? -10.893 0.275 6.684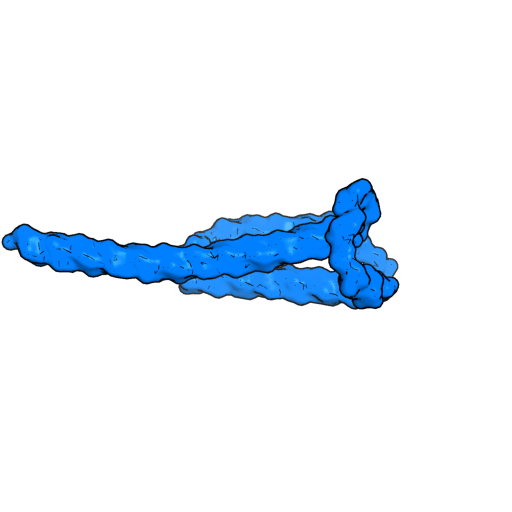 1.00 95.06 89 ARG A CA 1
ATOM 737 C C . ARG A 1 89 ? -9.993 1.486 6.968 1.00 95.06 89 ARG A C 1
ATOM 739 O O . ARG A 1 89 ? -10.462 2.516 7.435 1.00 95.06 89 ARG A O 1
ATOM 746 N N . ILE A 1 90 ? -8.703 1.376 6.654 1.00 95.50 90 ILE A N 1
ATOM 747 C CA . ILE A 1 90 ? -7.718 2.453 6.834 1.00 95.50 90 ILE A CA 1
ATOM 748 C C . ILE A 1 90 ? -7.826 3.451 5.679 1.00 95.50 90 ILE A C 1
ATOM 750 O O . ILE A 1 90 ? -7.719 4.659 5.872 1.00 95.50 90 ILE A O 1
ATOM 754 N N . PHE A 1 91 ? -8.064 2.943 4.466 1.00 95.44 91 PHE A N 1
ATOM 755 C CA . PHE A 1 91 ? -8.371 3.753 3.294 1.00 95.44 91 PHE A CA 1
ATOM 756 C C . PHE A 1 91 ? -9.794 3.500 2.818 1.00 95.44 91 PHE A C 1
ATOM 758 O O . PHE A 1 91 ? -10.250 2.361 2.747 1.00 95.44 91 PHE A O 1
ATOM 765 N N . HIS A 1 92 ? -10.455 4.566 2.375 1.00 97.12 92 HIS A N 1
ATOM 766 C CA . HIS A 1 92 ? -11.647 4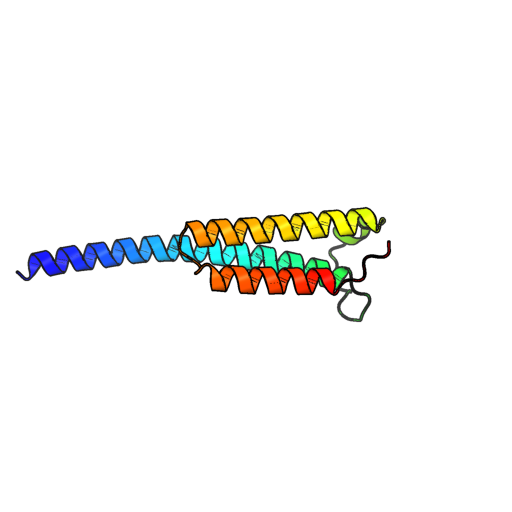.434 1.552 1.00 97.12 92 HIS A CA 1
ATOM 767 C C . HIS A 1 92 ? -11.284 3.868 0.168 1.00 97.12 92 HIS A C 1
ATOM 769 O O . HIS A 1 92 ? -10.246 4.231 -0.401 1.00 97.12 92 HIS A O 1
ATOM 775 N N . LYS A 1 93 ? -12.171 3.043 -0.406 1.00 96.88 93 LYS A N 1
ATOM 776 C CA . LYS A 1 93 ? -11.992 2.382 -1.714 1.00 96.88 93 LYS A CA 1
ATOM 777 C C . LYS A 1 93 ? -11.557 3.349 -2.822 1.00 96.88 93 LYS A C 1
ATOM 779 O O . LYS A 1 93 ? -10.581 3.093 -3.522 1.00 96.88 93 LYS A O 1
ATOM 784 N N . ASN A 1 94 ? -12.184 4.525 -2.902 1.00 97.50 94 ASN A N 1
ATOM 785 C CA . ASN A 1 94 ? -11.863 5.522 -3.930 1.00 97.50 94 ASN A CA 1
ATOM 786 C C . ASN A 1 94 ? -10.489 6.161 -3.698 1.00 97.50 94 ASN A C 1
ATOM 788 O O . ASN A 1 94 ? -9.778 6.495 -4.642 1.00 97.50 94 ASN A O 1
ATOM 792 N N . THR A 1 95 ? -10.077 6.329 -2.441 1.00 97.62 95 THR A N 1
ATOM 793 C CA . THR A 1 95 ? -8.746 6.859 -2.129 1.00 97.62 95 THR A CA 1
ATOM 794 C C . THR A 1 95 ? -7.669 5.852 -2.506 1.00 97.62 95 THR A C 1
ATOM 796 O O . THR A 1 95 ? -6.689 6.242 -3.138 1.00 97.62 95 THR A O 1
ATOM 799 N N . ALA A 1 96 ? -7.867 4.568 -2.208 1.00 97.31 96 ALA A N 1
ATOM 800 C CA . ALA A 1 96 ? -6.951 3.521 -2.650 1.00 97.31 96 ALA A CA 1
ATOM 801 C C . ALA A 1 96 ? -6.892 3.419 -4.181 1.00 97.31 96 ALA A C 1
ATOM 803 O O . ALA A 1 96 ? -5.796 3.417 -4.737 1.00 97.31 96 ALA A O 1
ATOM 804 N N . SER A 1 97 ? -8.041 3.443 -4.864 1.00 97.19 97 SER A N 1
ATOM 805 C CA . SER A 1 97 ? -8.115 3.441 -6.333 1.00 97.19 97 SER A CA 1
ATOM 806 C C . SER A 1 97 ? -7.318 4.596 -6.957 1.00 97.19 97 SER A C 1
ATOM 808 O O . SER A 1 97 ? -6.432 4.367 -7.783 1.00 97.19 97 SER A O 1
ATOM 810 N N . ARG A 1 98 ? -7.508 5.834 -6.473 1.00 97.69 98 ARG A N 1
ATOM 811 C CA . ARG A 1 98 ? -6.727 7.001 -6.929 1.00 97.69 98 ARG A CA 1
ATOM 812 C C . ARG A 1 98 ? -5.222 6.815 -6.724 1.00 97.69 98 ARG A C 1
ATOM 814 O O . ARG A 1 98 ? -4.426 7.166 -7.592 1.00 97.69 98 ARG A O 1
ATOM 821 N N . LYS A 1 99 ? -4.808 6.260 -5.580 1.00 96.62 99 LYS A N 1
ATOM 822 C CA . LYS A 1 99 ? -3.385 6.015 -5.299 1.00 96.62 99 LYS A CA 1
ATOM 823 C C . LYS A 1 99 ? -2.801 4.930 -6.207 1.00 96.62 99 LYS A C 1
ATOM 825 O O . LYS A 1 99 ? -1.702 5.131 -6.716 1.00 96.62 99 LYS A O 1
ATOM 830 N N . LYS A 1 100 ? -3.538 3.846 -6.467 1.00 96.31 100 LYS A N 1
ATOM 831 C CA . LYS A 1 100 ? -3.148 2.802 -7.426 1.00 96.31 100 LYS A CA 1
ATOM 832 C C . LYS A 1 100 ? -3.005 3.355 -8.843 1.00 96.31 100 LYS A C 1
ATOM 834 O O . LYS A 1 100 ? -1.977 3.129 -9.473 1.00 96.31 100 LYS A O 1
ATOM 839 N N . SER A 1 101 ? -3.969 4.160 -9.295 1.00 97.00 101 SER A N 1
ATOM 840 C CA . SER A 1 101 ? -3.902 4.834 -10.599 1.00 97.00 101 SER A CA 1
ATOM 841 C C . SER A 1 101 ? -2.640 5.690 -10.727 1.00 97.00 101 SER A C 1
ATOM 843 O O . SER A 1 101 ? -1.930 5.602 -11.725 1.00 97.00 101 SER A O 1
ATOM 845 N N . ASN A 1 102 ? -2.286 6.455 -9.690 1.00 95.31 102 ASN A N 1
ATOM 846 C CA . ASN A 1 102 ? -1.055 7.246 -9.700 1.00 95.31 102 ASN A CA 1
ATOM 847 C C . ASN A 1 102 ? 0.213 6.380 -9.786 1.00 95.31 102 ASN A C 1
ATOM 849 O O . ASN A 1 102 ? 1.144 6.752 -10.494 1.00 95.31 102 ASN A O 1
ATOM 853 N N . VAL A 1 103 ? 0.260 5.234 -9.098 1.00 94.44 103 VAL A N 1
ATOM 854 C CA . VAL A 1 103 ? 1.385 4.284 -9.205 1.00 94.44 103 VAL A CA 1
ATOM 855 C C . VAL A 1 103 ? 1.482 3.709 -10.621 1.00 94.44 103 VAL A C 1
ATOM 857 O O . VAL A 1 103 ? 2.578 3.667 -11.177 1.00 94.44 103 VAL A O 1
ATOM 860 N N . GLN A 1 104 ? 0.353 3.359 -11.241 1.00 93.25 104 GLN A N 1
ATOM 861 C CA . GLN A 1 104 ? 0.322 2.884 -12.626 1.00 93.25 104 GLN A CA 1
ATOM 862 C C . GLN A 1 104 ? 0.803 3.956 -13.612 1.00 93.25 104 GLN A C 1
ATOM 864 O O . GLN A 1 104 ? 1.591 3.668 -14.506 1.00 93.25 104 GLN A O 1
ATOM 869 N N . LYS A 1 105 ? 0.400 5.219 -13.423 1.00 92.62 105 LYS A N 1
ATOM 870 C CA . LYS A 1 105 ? 0.889 6.340 -14.243 1.00 92.62 105 LYS A CA 1
ATOM 871 C C . LYS A 1 105 ? 2.409 6.497 -14.159 1.00 92.62 105 LYS A C 1
ATOM 873 O O . LYS A 1 105 ? 3.039 6.819 -15.160 1.00 92.62 105 LYS A O 1
ATOM 878 N N . LEU A 1 106 ? 3.003 6.263 -12.985 1.00 89.94 106 LEU A N 1
ATOM 879 C CA . LEU A 1 106 ? 4.461 6.272 -12.825 1.00 89.94 106 LEU A CA 1
ATOM 880 C C . LEU A 1 106 ? 5.125 5.113 -13.575 1.00 89.94 106 LEU A C 1
ATOM 882 O O . LEU A 1 106 ? 6.154 5.329 -14.203 1.00 89.94 106 LEU A O 1
ATOM 886 N N . TYR A 1 107 ? 4.527 3.918 -13.541 1.00 89.12 107 TYR A N 1
ATOM 887 C CA . TYR A 1 107 ? 5.006 2.765 -14.310 1.00 89.12 107 TYR A CA 1
ATOM 888 C C . TYR A 1 107 ? 4.982 3.034 -15.821 1.00 89.12 107 TYR A C 1
ATOM 890 O O . TYR A 1 107 ? 5.977 2.813 -16.504 1.00 89.12 107 TYR A O 1
ATOM 898 N N . ASN A 1 108 ? 3.865 3.567 -16.324 1.00 88.25 108 ASN A N 1
ATOM 899 C CA . ASN A 1 108 ? 3.663 3.842 -17.750 1.00 88.25 108 ASN A CA 1
ATOM 900 C C . ASN A 1 108 ? 4.560 4.974 -18.277 1.00 88.25 108 ASN A C 1
ATOM 902 O O . ASN A 1 108 ? 4.785 5.068 -19.478 1.00 88.25 108 ASN A O 1
ATOM 906 N N . ARG A 1 109 ? 5.051 5.857 -17.398 1.00 85.94 109 ARG A N 1
ATOM 907 C CA . ARG A 1 109 ? 5.977 6.933 -17.780 1.00 85.94 109 ARG A CA 1
ATOM 908 C C . ARG A 1 109 ? 7.340 6.390 -18.208 1.00 85.94 109 ARG A C 1
ATOM 910 O O . ARG A 1 109 ? 8.020 7.029 -19.006 1.00 85.94 109 ARG A O 1
ATOM 917 N N . VAL A 1 110 ? 7.759 5.256 -17.652 1.00 82.56 110 VAL A N 1
ATOM 918 C CA . VAL A 1 110 ? 9.024 4.629 -18.029 1.00 82.56 110 VAL A CA 1
ATOM 919 C C . VAL A 1 110 ? 8.837 3.943 -19.378 1.00 82.56 110 VAL A C 1
ATOM 921 O O . VAL A 1 110 ? 7.954 3.103 -19.532 1.00 82.56 110 VAL A O 1
ATOM 924 N N . LYS A 1 111 ? 9.666 4.311 -20.361 1.00 71.50 111 LYS A N 1
ATOM 925 C CA . LYS A 1 111 ? 9.706 3.631 -21.657 1.00 71.50 111 LYS A CA 1
ATOM 926 C C . LYS A 1 111 ? 10.388 2.278 -21.473 1.00 71.50 111 LYS A C 1
ATOM 928 O O . LYS A 1 111 ? 11.605 2.205 -21.330 1.00 71.50 111 LYS A O 1
ATOM 933 N N . TRP A 1 112 ? 9.594 1.219 -21.446 1.00 74.25 112 TRP A N 1
ATOM 934 C CA . TRP A 1 112 ? 10.090 -0.148 -21.530 1.00 74.25 112 TRP A CA 1
ATOM 935 C C . TRP A 1 112 ? 10.271 -0.454 -23.020 1.00 74.25 112 TRP A C 1
ATOM 937 O O . TRP A 1 112 ? 9.274 -0.579 -23.723 1.00 74.25 112 TRP A O 1
ATOM 947 N N . SER A 1 113 ? 11.507 -0.470 -23.527 1.00 58.94 113 SER A N 1
ATOM 948 C CA . SER A 1 113 ? 11.757 -0.903 -24.909 1.00 58.94 113 SER A CA 1
ATOM 949 C C . SER A 1 113 ? 11.313 -2.359 -25.054 1.00 58.94 113 SER A C 1
ATOM 951 O O . SER A 1 113 ? 11.755 -3.200 -24.267 1.00 58.94 113 SER A O 1
ATOM 953 N N . ILE A 1 114 ? 10.407 -2.611 -26.001 1.00 47.72 114 ILE A N 1
ATOM 954 C CA . ILE A 1 114 ? 10.006 -3.951 -26.452 1.00 47.72 114 ILE A CA 1
ATOM 955 C C . ILE A 1 114 ? 10.974 -4.374 -27.550 1.00 47.72 114 ILE A C 1
ATOM 957 O O . ILE A 1 114 ? 11.268 -3.505 -28.402 1.00 47.72 114 ILE A O 1
#

pLDDT: mean 84.78, std 15.74, range [45.75, 97.69]